Protein AF-G5RR36-F1 (afdb_monomer)

Structure (mmCIF, N/CA/C/O backbone):
data_AF-G5RR36-F1
#
_entry.id   AF-G5RR36-F1
#
loop_
_atom_site.group_PDB
_atom_site.id
_atom_site.type_symbol
_atom_site.label_atom_id
_atom_site.label_alt_id
_atom_site.label_comp_id
_atom_site.label_asym_id
_atom_site.label_entity_id
_atom_site.label_seq_id
_atom_site.pdbx_PDB_ins_code
_atom_site.Cartn_x
_atom_site.Cartn_y
_atom_site.Cartn_z
_atom_site.occupancy
_atom_site.B_iso_or_equiv
_atom_site.auth_seq_id
_atom_site.auth_comp_id
_atom_site.auth_asym_id
_atom_site.auth_atom_id
_atom_site.pdbx_PDB_model_num
ATOM 1 N N . MET A 1 1 ? 26.149 2.586 -16.379 1.00 59.88 1 MET A N 1
ATOM 2 C CA . MET A 1 1 ? 24.722 2.890 -16.138 1.00 59.88 1 MET A CA 1
ATOM 3 C C . MET A 1 1 ? 24.316 2.171 -14.870 1.00 59.88 1 MET A C 1
ATOM 5 O O . MET A 1 1 ? 24.609 0.987 -14.786 1.00 59.88 1 MET A O 1
ATOM 9 N N . SER A 1 2 ? 23.733 2.854 -13.880 1.00 77.12 2 SER A N 1
ATOM 10 C CA . SER A 1 2 ? 23.129 2.137 -12.752 1.00 77.12 2 SER A CA 1
ATOM 11 C C . SER A 1 2 ? 21.907 1.372 -13.261 1.00 77.12 2 SER A C 1
ATOM 13 O O . SER A 1 2 ? 21.166 1.882 -14.106 1.00 77.12 2 SER A O 1
ATOM 15 N N . GLU A 1 3 ? 21.718 0.136 -12.803 1.00 83.56 3 GLU A N 1
ATOM 16 C CA . GLU A 1 3 ? 20.511 -0.618 -13.133 1.00 83.56 3 GLU A CA 1
ATOM 17 C C . GLU A 1 3 ? 19.297 0.120 -12.569 1.00 83.56 3 GLU A C 1
ATOM 19 O O . GLU A 1 3 ? 19.168 0.336 -11.363 1.00 83.56 3 GLU A O 1
ATOM 24 N N . LYS A 1 4 ? 18.416 0.564 -13.465 1.00 89.31 4 LYS A N 1
ATOM 25 C CA . LYS A 1 4 ? 17.178 1.236 -13.093 1.00 89.31 4 LYS A CA 1
ATOM 26 C C . LYS A 1 4 ? 16.094 0.186 -12.920 1.00 89.31 4 LYS A C 1
ATOM 28 O O . LYS A 1 4 ? 15.731 -0.493 -13.877 1.00 89.31 4 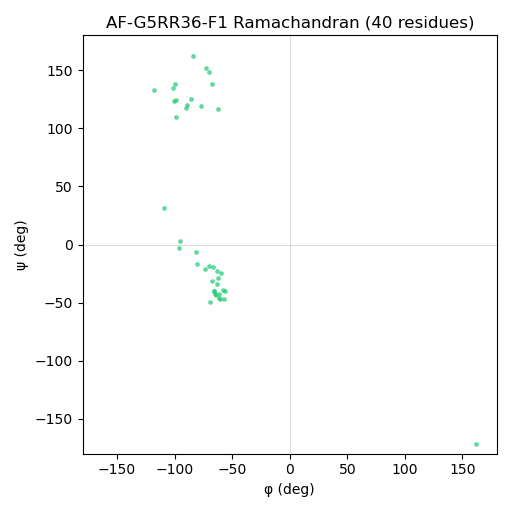LYS A O 1
ATOM 33 N N . TYR A 1 5 ? 15.521 0.114 -11.726 1.00 92.38 5 TYR A N 1
ATOM 34 C CA . TYR A 1 5 ? 14.308 -0.661 -11.512 1.00 92.38 5 TYR A CA 1
ATOM 35 C C . TYR A 1 5 ? 13.097 0.113 -12.046 1.00 92.38 5 TYR A C 1
ATOM 37 O O . TYR A 1 5 ? 12.817 1.231 -11.606 1.00 92.38 5 TYR A O 1
ATOM 45 N N . VAL A 1 6 ? 12.398 -0.463 -13.024 1.00 94.44 6 VAL A N 1
ATOM 46 C CA . VAL A 1 6 ? 11.208 0.138 -13.637 1.00 94.44 6 VAL A CA 1
ATOM 47 C C . VAL A 1 6 ? 9.965 -0.512 -13.044 1.00 94.44 6 VAL A C 1
ATOM 49 O O . VAL A 1 6 ? 9.798 -1.725 -13.114 1.00 94.44 6 VAL A O 1
ATOM 52 N N . VAL A 1 7 ? 9.084 0.306 -12.470 1.00 95.81 7 VAL A N 1
ATOM 53 C CA . VAL A 1 7 ? 7.805 -0.137 -11.903 1.00 95.81 7 VAL A CA 1
ATOM 54 C C . VAL A 1 7 ? 6.699 0.123 -12.918 1.00 95.81 7 VAL A C 1
ATOM 56 O O . VAL A 1 7 ? 6.524 1.258 -13.361 1.00 95.81 7 VAL A O 1
ATOM 59 N N . THR A 1 8 ? 5.944 -0.917 -13.275 1.00 97.56 8 THR A N 1
ATOM 60 C CA . THR A 1 8 ? 4.727 -0.772 -14.084 1.00 97.56 8 THR A CA 1
ATOM 61 C C . THR A 1 8 ? 3.527 -0.415 -13.207 1.00 97.56 8 THR A C 1
ATOM 63 O O . THR A 1 8 ? 3.530 -0.627 -11.990 1.00 97.56 8 THR A O 1
ATOM 66 N N . TRP A 1 9 ? 2.464 0.091 -13.831 1.00 96.75 9 TRP A N 1
ATOM 67 C CA . TRP A 1 9 ? 1.204 0.380 -13.143 1.00 96.75 9 TRP A CA 1
ATOM 68 C C . TRP A 1 9 ? 0.602 -0.855 -12.465 1.00 96.75 9 TRP A C 1
ATOM 70 O O . TRP A 1 9 ? 0.136 -0.759 -11.329 1.00 96.75 9 TRP A O 1
ATOM 80 N N . ASP A 1 10 ? 0.692 -2.021 -13.105 1.00 98.19 10 ASP A N 1
ATOM 81 C CA . ASP A 1 10 ? 0.188 -3.275 -12.539 1.00 98.19 10 ASP A CA 1
ATOM 82 C C . ASP A 1 10 ? 0.961 -3.678 -11.282 1.00 98.19 10 ASP A C 1
ATOM 84 O O . ASP A 1 10 ? 0.361 -4.045 -10.269 1.00 98.19 10 ASP A O 1
ATOM 88 N N . MET A 1 11 ? 2.293 -3.543 -11.297 1.00 98.19 11 MET A N 1
ATOM 89 C CA . MET A 1 11 ? 3.117 -3.817 -10.117 1.00 98.19 11 MET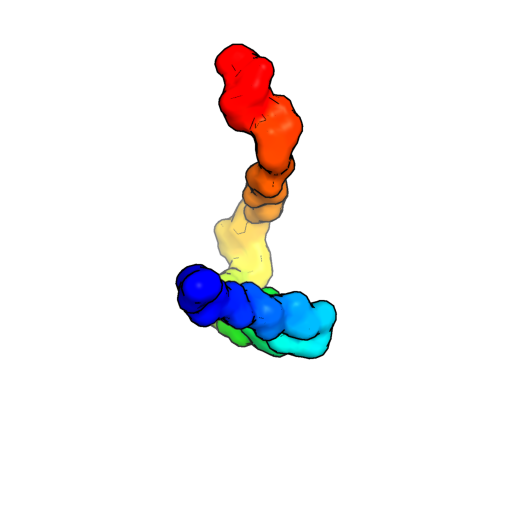 A CA 1
ATOM 90 C C . MET A 1 11 ? 2.746 -2.887 -8.965 1.00 98.19 11 MET A C 1
ATOM 92 O O . MET A 1 11 ? 2.544 -3.350 -7.840 1.00 98.19 11 MET A O 1
ATOM 96 N N . LEU A 1 12 ? 2.593 -1.589 -9.241 1.00 98.06 12 LEU A N 1
ATOM 97 C CA . LEU A 1 12 ? 2.159 -0.620 -8.238 1.00 98.06 12 LEU A CA 1
ATOM 98 C C . LEU A 1 12 ? 0.802 -1.011 -7.634 1.00 98.06 12 LEU A C 1
ATOM 100 O O . LEU A 1 12 ? 0.659 -1.036 -6.410 1.00 98.06 12 LEU A O 1
ATOM 104 N N . GLN A 1 13 ? -0.177 -1.364 -8.471 1.00 98.31 13 GLN A N 1
ATOM 105 C CA . GLN A 1 13 ? -1.512 -1.746 -8.011 1.00 98.31 13 GLN A CA 1
ATOM 106 C C . GLN A 1 13 ? -1.487 -3.024 -7.157 1.00 98.31 13 GLN A C 1
ATOM 108 O O . GLN A 1 13 ? -2.130 -3.073 -6.103 1.00 98.31 13 GLN A O 1
ATOM 113 N N . ILE A 1 14 ? -0.735 -4.047 -7.574 1.00 98.50 14 ILE A N 1
ATOM 114 C CA . ILE A 1 14 ? -0.581 -5.307 -6.829 1.00 98.50 14 ILE A CA 1
ATOM 115 C C . ILE A 1 14 ? 0.030 -5.040 -5.452 1.00 98.50 14 ILE A C 1
ATOM 117 O O . ILE A 1 14 ? -0.480 -5.521 -4.433 1.00 98.50 14 ILE A O 1
ATOM 121 N N . HIS A 1 15 ? 1.098 -4.245 -5.398 1.00 98.12 15 HIS A N 1
ATOM 122 C CA . HIS A 1 15 ? 1.755 -3.913 -4.139 1.00 98.12 15 HIS A CA 1
ATOM 123 C C . HIS A 1 15 ? 0.856 -3.077 -3.221 1.00 98.12 15 HIS A C 1
ATOM 125 O O . HIS A 1 15 ? 0.792 -3.364 -2.023 1.00 98.12 15 HIS A O 1
ATOM 131 N N . ALA A 1 16 ? 0.097 -2.123 -3.767 1.00 98.19 16 ALA A N 1
ATOM 132 C CA . ALA A 1 16 ? -0.869 -1.337 -3.002 1.00 98.19 16 ALA A CA 1
ATOM 133 C C . ALA A 1 16 ? -1.976 -2.215 -2.389 1.00 98.19 16 ALA A C 1
ATOM 135 O O . ALA A 1 16 ? -2.290 -2.072 -1.207 1.00 98.19 16 ALA A O 1
ATOM 136 N N . ARG A 1 17 ? -2.520 -3.185 -3.139 1.00 98.25 17 ARG A N 1
ATOM 137 C CA . ARG A 1 17 ? -3.533 -4.124 -2.617 1.00 98.25 17 ARG A CA 1
ATOM 138 C C . ARG A 1 17 ? -2.974 -5.037 -1.524 1.00 98.25 17 ARG A C 1
ATOM 140 O O . ARG A 1 17 ? -3.644 -5.257 -0.518 1.00 98.25 17 ARG A O 1
ATOM 147 N N . LYS A 1 18 ? -1.740 -5.528 -1.685 1.00 98.56 18 LYS A N 1
ATOM 148 C CA . LYS A 1 18 ? -1.0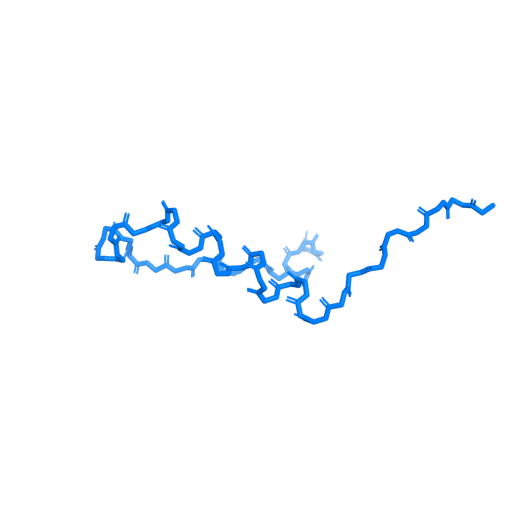47 -6.331 -0.661 1.00 98.56 18 LYS A CA 1
ATOM 149 C C . LYS A 1 18 ? -0.793 -5.540 0.624 1.00 98.56 18 LYS A C 1
ATOM 151 O O . LYS A 1 18 ? -0.806 -6.112 1.712 1.00 98.56 18 LYS A O 1
ATOM 156 N N . LEU A 1 19 ? -0.534 -4.238 0.512 1.00 98.19 19 LEU A N 1
ATOM 157 C CA . LEU A 1 19 ? -0.442 -3.360 1.674 1.00 98.19 19 LEU A CA 1
ATOM 158 C C . LEU A 1 19 ? -1.818 -3.186 2.324 1.00 98.19 19 LEU A C 1
ATOM 160 O O . LEU A 1 19 ? -1.947 -3.421 3.521 1.00 98.19 19 LEU A O 1
ATOM 164 N N . ALA A 1 20 ? -2.848 -2.861 1.539 1.00 98.06 20 ALA A N 1
ATOM 165 C CA . ALA A 1 20 ? -4.209 -2.670 2.036 1.00 98.06 20 ALA A CA 1
ATOM 166 C C . ALA A 1 20 ? -4.737 -3.897 2.801 1.00 98.06 20 ALA A C 1
ATOM 168 O O . ALA A 1 20 ? -5.315 -3.742 3.872 1.00 98.06 20 ALA A O 1
ATOM 169 N N . SER A 1 21 ? -4.458 -5.119 2.330 1.00 98.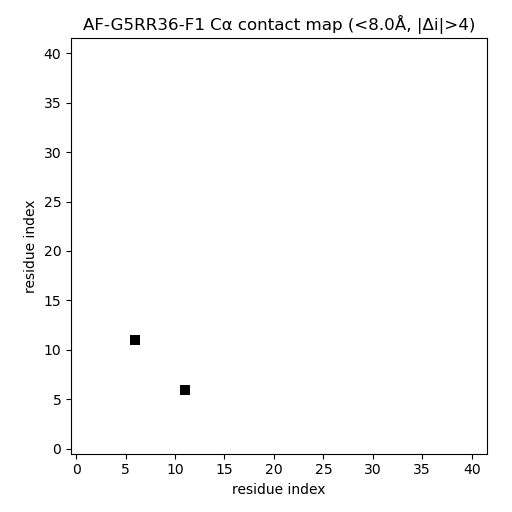31 21 SER A N 1
ATOM 170 C CA . SER A 1 21 ? -4.881 -6.343 3.028 1.00 98.31 21 SER A CA 1
ATOM 171 C C . SER A 1 21 ? -4.261 -6.496 4.420 1.00 98.31 21 SER A C 1
ATOM 173 O O . SER A 1 21 ? -4.865 -7.110 5.292 1.00 98.31 21 SER A O 1
ATOM 175 N N . ARG A 1 22 ? -3.059 -5.949 4.644 1.00 98.19 22 ARG A N 1
ATOM 176 C CA . ARG A 1 22 ? -2.388 -5.955 5.957 1.00 98.19 22 ARG A CA 1
ATOM 177 C C . ARG A 1 22 ? -2.903 -4.863 6.894 1.00 98.19 22 ARG A C 1
ATOM 179 O O . ARG A 1 22 ? -2.642 -4.939 8.086 1.00 98.19 22 ARG A O 1
ATOM 186 N N . LEU A 1 23 ? -3.591 -3.857 6.358 1.00 97.88 23 LEU A N 1
ATOM 187 C CA . LEU A 1 23 ? -4.114 -2.715 7.110 1.00 97.88 23 LEU A CA 1
ATOM 188 C C . LEU A 1 23 ? -5.581 -2.901 7.535 1.00 97.88 23 LEU A C 1
ATOM 190 O O . LEU A 1 23 ? -6.149 -1.998 8.142 1.00 97.88 23 LEU A O 1
ATOM 194 N N . MET A 1 24 ? -6.196 -4.050 7.244 1.00 97.50 24 MET A N 1
ATOM 195 C CA . MET A 1 24 ? -7.550 -4.378 7.705 1.00 97.50 24 MET A CA 1
ATOM 196 C C . MET A 1 24 ? -7.583 -4.636 9.228 1.00 97.50 24 MET A C 1
ATOM 198 O O . MET A 1 24 ? -6.603 -5.158 9.765 1.00 97.50 24 MET A O 1
ATOM 202 N N . PRO A 1 25 ? -8.691 -4.326 9.931 1.00 97.25 25 PRO A N 1
ATOM 203 C CA . PRO A 1 25 ? -9.919 -3.702 9.420 1.00 97.25 25 PRO A CA 1
ATOM 204 C C . PRO A 1 25 ? -9.734 -2.208 9.102 1.00 97.25 25 PRO A C 1
ATOM 206 O O . PRO A 1 25 ? -8.890 -1.545 9.699 1.00 97.25 25 PRO A O 1
ATOM 209 N N . SER A 1 26 ? -10.498 -1.667 8.152 1.00 96.75 26 SER A N 1
ATOM 210 C CA . SER A 1 26 ? -10.375 -0.265 7.715 1.00 96.75 26 SER A CA 1
ATOM 211 C C . SER A 1 26 ? -10.801 0.740 8.784 1.00 96.75 26 SER A C 1
ATOM 213 O O . SER A 1 26 ? -10.238 1.829 8.870 1.00 96.75 26 SER A O 1
ATOM 215 N N . GLU A 1 27 ? -11.759 0.360 9.623 1.00 97.38 27 GLU A N 1
ATOM 216 C CA . GLU A 1 27 ? -12.414 1.202 10.627 1.00 97.38 27 GLU A CA 1
ATOM 217 C C . GLU A 1 27 ? -11.461 1.636 11.750 1.00 97.38 27 GLU A C 1
ATOM 219 O O . GLU A 1 27 ? -11.727 2.617 12.440 1.00 97.38 27 GLU A O 1
ATOM 224 N N . GLN A 1 28 ? -10.334 0.934 11.930 1.00 97.94 28 GLN A N 1
ATOM 225 C CA . GLN A 1 28 ? -9.320 1.307 12.922 1.00 97.94 28 GLN A CA 1
ATOM 226 C C . GLN A 1 28 ? -8.564 2.595 12.542 1.00 97.94 28 GLN A C 1
ATOM 228 O O . GLN A 1 28 ? -7.930 3.217 13.397 1.00 97.94 28 GLN A O 1
ATOM 233 N N . TRP A 1 29 ? -8.617 3.004 11.269 1.00 97.50 29 TRP A N 1
ATOM 234 C CA . TRP A 1 29 ? -7.905 4.170 10.758 1.00 97.50 29 TRP A CA 1
ATOM 235 C C . TRP A 1 29 ? -8.842 5.365 10.610 1.00 97.50 29 TRP A C 1
ATOM 237 O O . TRP A 1 29 ? -9.923 5.274 10.039 1.00 97.50 29 TRP A O 1
ATOM 247 N N . LYS A 1 30 ? -8.381 6.535 11.057 1.00 97.81 30 LYS A N 1
ATOM 248 C CA . LYS A 1 30 ? -9.119 7.800 10.895 1.00 97.81 30 LYS A CA 1
ATOM 249 C C . LYS A 1 30 ? -9.088 8.334 9.459 1.00 97.81 30 LYS A C 1
AT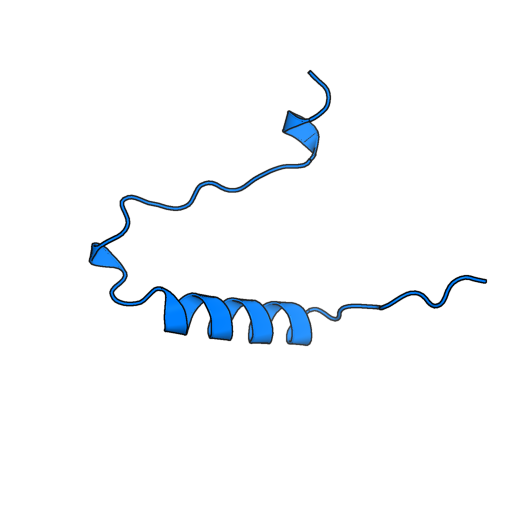OM 251 O O . LYS A 1 30 ? -9.906 9.172 9.101 1.00 97.81 30 LYS A O 1
ATOM 256 N N . GLY A 1 31 ? -8.117 7.896 8.659 1.00 95.94 31 GLY A N 1
ATOM 257 C CA . GLY A 1 31 ? -7.911 8.358 7.291 1.00 95.94 31 GLY A CA 1
ATOM 258 C C . GLY A 1 31 ? -6.506 8.047 6.780 1.00 95.94 31 GLY A C 1
ATOM 259 O O . GLY A 1 31 ? -5.735 7.345 7.436 1.00 95.94 31 GLY A O 1
ATOM 260 N N . ILE A 1 32 ? -6.176 8.590 5.608 1.00 96.00 32 ILE A N 1
ATOM 261 C CA . ILE A 1 32 ? -4.884 8.421 4.930 1.00 96.00 32 ILE A CA 1
ATOM 262 C C . ILE A 1 32 ? -4.217 9.792 4.809 1.00 96.00 32 ILE A C 1
ATOM 264 O O . ILE A 1 32 ? -4.850 10.750 4.371 1.00 96.00 32 ILE A O 1
ATOM 268 N N . ILE A 1 33 ? -2.931 9.878 5.151 1.00 95.62 33 ILE A N 1
ATOM 269 C CA . ILE A 1 33 ? -2.101 11.055 4.870 1.00 95.62 33 ILE A CA 1
ATOM 270 C C . ILE A 1 33 ? -1.285 10.754 3.613 1.00 95.62 33 ILE A C 1
ATOM 272 O O . ILE A 1 33 ? -0.392 9.908 3.633 1.00 95.62 33 ILE A O 1
ATOM 276 N N . ALA A 1 34 ? -1.605 11.429 2.510 1.00 93.94 34 ALA A N 1
ATOM 277 C CA . ALA A 1 34 ? -0.844 11.324 1.271 1.00 93.94 34 ALA A CA 1
ATOM 278 C C . ALA A 1 34 ? 0.337 12.305 1.295 1.00 93.94 34 ALA A C 1
ATOM 280 O O . ALA A 1 34 ? 0.149 13.505 1.489 1.00 93.94 34 ALA A O 1
ATOM 281 N N . VAL A 1 35 ? 1.554 11.802 1.083 1.00 92.88 35 VAL A N 1
ATOM 282 C CA . VAL A 1 35 ? 2.758 12.638 0.998 1.00 92.88 35 VAL A CA 1
ATOM 283 C C . VAL A 1 35 ? 2.978 13.057 -0.455 1.00 92.88 35 VAL A C 1
ATOM 285 O O . VAL A 1 35 ? 3.203 12.215 -1.323 1.00 92.88 35 VAL A O 1
ATOM 288 N N . SER A 1 36 ? 2.930 14.362 -0.721 1.00 90.31 36 SER A N 1
ATOM 289 C CA . SER A 1 36 ? 3.255 14.954 -2.023 1.00 90.31 36 SER A CA 1
ATOM 290 C C . SER A 1 36 ? 4.675 15.527 -2.033 1.00 90.31 36 SER A C 1
ATOM 292 O O . SER A 1 36 ? 5.058 16.231 -1.102 1.00 90.31 36 SER A O 1
ATOM 294 N N . LEU A 1 37 ? 5.426 15.328 -3.121 1.00 75.38 37 LEU A N 1
ATOM 295 C CA . LEU A 1 37 ? 6.780 1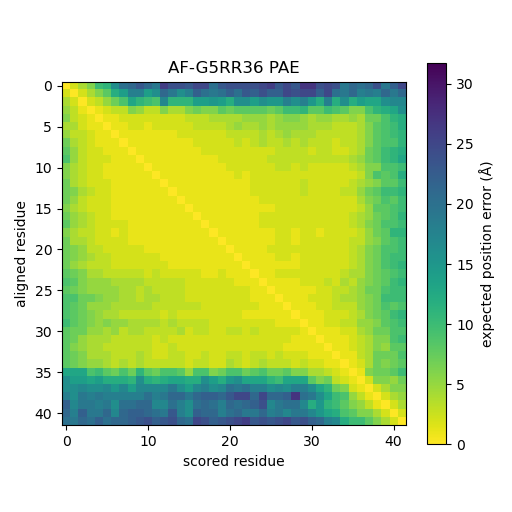5.886 -3.305 1.00 75.38 37 LEU A CA 1
ATOM 296 C C . LEU A 1 37 ? 6.833 17.427 -3.259 1.00 75.38 37 LEU A C 1
ATOM 298 O O . LEU A 1 3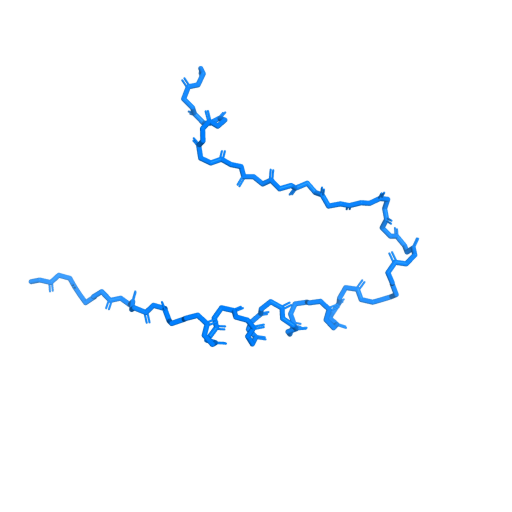7 ? 7.862 18.003 -2.917 1.00 75.38 37 LEU A O 1
ATOM 302 N N . SER A 1 38 ? 5.724 18.106 -3.561 1.00 58.91 38 SER A N 1
ATOM 303 C CA . SER A 1 38 ? 5.605 19.565 -3.434 1.00 58.91 38 SER A CA 1
ATOM 304 C C . SER A 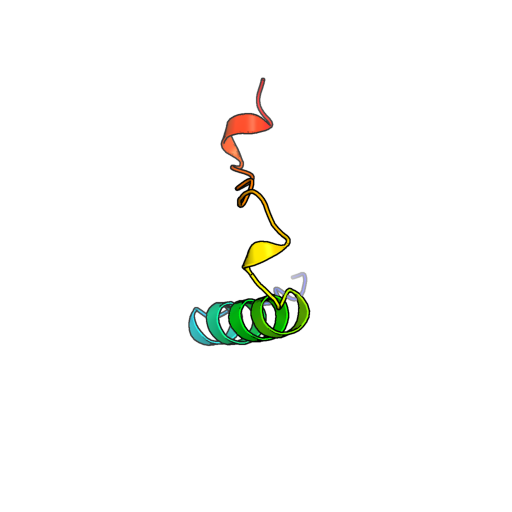1 38 ? 5.747 20.067 -1.993 1.00 58.91 38 SER A C 1
ATOM 306 O O . SER A 1 38 ? 6.113 21.217 -1.797 1.00 58.91 38 SER A O 1
ATOM 308 N N . ALA A 1 39 ? 5.496 19.224 -0.988 1.00 57.75 39 ALA A N 1
ATOM 309 C CA . ALA A 1 39 ? 5.557 19.603 0.425 1.00 57.75 39 ALA A CA 1
ATOM 310 C C . ALA A 1 39 ? 6.986 19.600 1.008 1.00 57.75 39 ALA A C 1
ATOM 312 O O . ALA A 1 39 ? 7.175 19.994 2.152 1.00 57.75 39 ALA A O 1
ATOM 313 N N . LEU A 1 40 ? 7.981 19.141 0.240 1.00 56.19 40 LEU A N 1
ATOM 314 C CA . LEU A 1 40 ? 9.382 19.012 0.665 1.00 56.19 40 LEU A CA 1
ATOM 315 C C . LEU A 1 40 ? 10.266 20.208 0.269 1.00 56.19 40 LEU A C 1
ATOM 317 O O . LEU A 1 40 ? 11.437 20.228 0.627 1.00 56.19 40 LEU A O 1
ATOM 321 N N . HIS A 1 41 ? 9.724 21.189 -0.460 1.00 54.69 41 HIS A N 1
ATOM 322 C CA . HIS A 1 41 ? 10.461 22.358 -0.964 1.00 54.69 41 HIS A CA 1
ATOM 323 C C . HIS A 1 41 ? 10.074 23.675 -0.257 1.00 54.69 41 HIS A C 1
ATOM 325 O O . HIS A 1 41 ? 10.073 24.728 -0.893 1.00 54.69 41 HIS A O 1
ATOM 331 N N . GLY A 1 42 ? 9.702 23.610 1.027 1.00 48.59 42 GLY A N 1
ATOM 332 C CA . GLY A 1 42 ? 9.389 24.772 1.873 1.00 48.59 42 GLY A CA 1
ATOM 333 C C . GLY A 1 42 ? 10.549 25.188 2.765 1.00 48.59 42 GLY A C 1
ATOM 334 O O . GLY A 1 42 ? 11.289 24.281 3.205 1.00 48.59 42 GLY A O 1
#

Solvent-accessible surface area (backbone atoms only — not comparable to full-atom values): 3025 Å² total; per-residue (Å²): 130,83,88,76,87,81,82,50,73,66,57,53,52,53,52,51,51,60,49,52,68,72,56,59,65,66,84,82,52,96,74,83,87,83,88,57,81,81,75,73,79,119

Foldseek 3Di:
DPDDDDDDPVNVVVVVVVVVVVVPPPVVDPDDDDDDPVVVPD

Secondary structure (DSSP, 8-state):
-PPPPPPPHHHHHHHHHHHHHHT--GGG-S---PPPGGGG--

Organism: NCBI:txid913084

Mean predicted aligned error: 6.02 Å

pLDDT: mean 89.53, std 14.68, range [48.59, 98.56]

InterPro domains:
  IPR023747 Xanthine-guanine phosphoribosyltransferas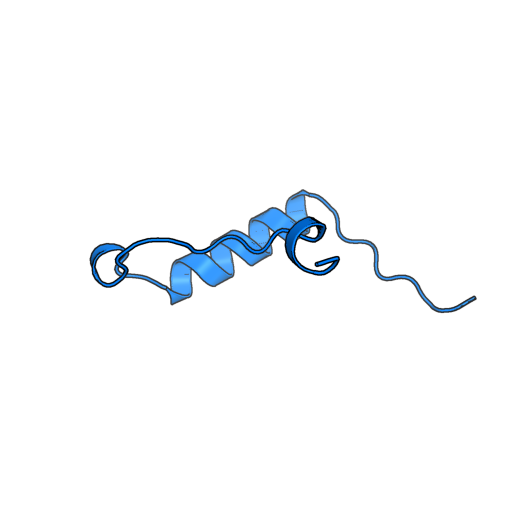e [PTHR39563] (1-40)

Sequence (42 aa):
MSEKYVVTWDMLQIHARKLASRLMPSEQWKGIIAVSLSALHG

Radius of gyration: 14.96 Å; Cα contacts (8 Å, |Δi|>4): 1; chains: 1; bounding box: 37×31×29 Å